Protein AF-A0A015JNY7-F1 (afdb_monomer_lite)

InterPro domains:
  IPR012337 Ribonuclease H-like superfamily [SSF53098] (4-108)
  IPR036397 Ribonuclease H superfamily [G3DSA:3.30.420.10] (1-110)

Organism: Rhizophagus irregularis (strain DAOM 197198w) (NCBI:txid1432141)

Foldseek 3Di:
DKEKDFDADPVRDTPDIDIDDDDPPFDPVCRHVLVNLLVVLVVDAFPEEDEAEDQDCVVVVVCCVLAVDPDDPVLVVDGPSVSSVSSNVSCVVRVYHYHYDHDHPDDPPD

Radius of gyration: 14.22 Å; chains: 1; bounding box: 44×27×38 Å

Secondary structure (DSSP, 8-state):
-EEEEEEE-TTS-EEEEEEEEPPTTS-STTHHHHHHHHHHHHHSPTT-EEEEEES-HHHHHHHHHHTSSPP-GGGGGSTTHHHHHHHHHHHHHTT-EEEEEE--SS----

pLDDT: mean 90.83, std 8.92, range [38.91, 97.94]

Sequence (110 aa):
MSFAWLVLDNDNLILESSSDVIPLTYPSALRSETFALLSVLKALAPYSSATVNTDCASPISLWSQFVDKPFLPKLLRQPNHLLWLSIRHHIHNKHLSITPQKVPAHADDM

Structure (mmCIF, N/CA/C/O backbone):
data_AF-A0A015JNY7-F1
#
_entry.id   AF-A0A015JNY7-F1
#
loop_
_atom_site.group_PDB
_atom_site.id
_atom_site.type_symbol
_atom_site.label_atom_id
_atom_site.label_alt_id
_atom_site.label_comp_id
_atom_site.label_asym_id
_atom_site.label_entity_id
_atom_site.label_seq_id
_atom_site.pdbx_PDB_ins_code
_atom_site.Cartn_x
_atom_site.Cartn_y
_atom_site.Cartn_z
_atom_site.occupancy
_atom_site.B_iso_or_equiv
_atom_site.auth_seq_id
_atom_site.auth_comp_id
_atom_site.auth_asym_id
_atom_site.auth_atom_id
_atom_site.pdbx_PDB_model_num
ATOM 1 N N . MET A 1 1 ? 8.012 15.774 6.292 1.00 87.25 1 MET A N 1
ATOM 2 C CA . MET A 1 1 ? 8.145 14.410 5.731 1.00 87.25 1 MET A CA 1
ATOM 3 C C . MET A 1 1 ? 7.455 14.414 4.388 1.00 87.25 1 MET A C 1
ATOM 5 O O . MET A 1 1 ? 6.388 15.007 4.289 1.00 87.25 1 MET A O 1
ATOM 9 N N . SER A 1 2 ? 8.063 13.800 3.387 1.00 92.25 2 SER A N 1
ATOM 10 C CA . SER A 1 2 ? 7.519 13.656 2.037 1.00 92.25 2 SER A CA 1
ATOM 11 C C . SER A 1 2 ? 7.277 12.183 1.730 1.00 92.25 2 SER A C 1
ATOM 13 O O . SER A 1 2 ? 7.664 11.306 2.506 1.00 92.25 2 SER A O 1
ATOM 15 N N . PHE A 1 3 ? 6.620 11.923 0.611 1.00 93.50 3 PHE A N 1
ATOM 16 C CA . PHE A 1 3 ? 6.571 10.607 -0.004 1.00 93.50 3 PHE A CA 1
ATOM 17 C C . PHE A 1 3 ? 6.945 10.719 -1.4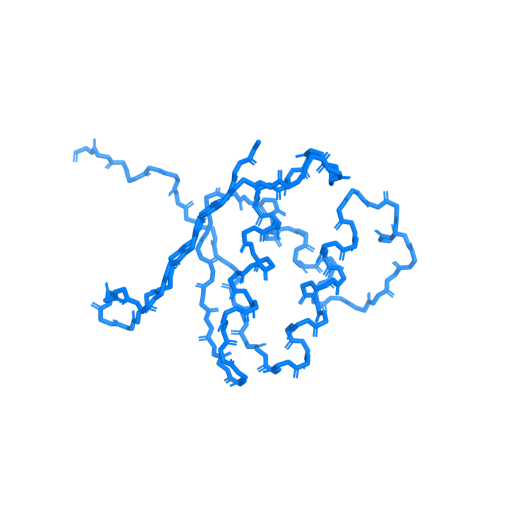77 1.00 93.50 3 PHE A C 1
ATOM 19 O O . PHE A 1 3 ? 6.835 11.792 -2.072 1.00 93.50 3 PHE A O 1
ATOM 26 N N . ALA A 1 4 ? 7.338 9.593 -2.056 1.00 95.06 4 ALA A N 1
ATOM 27 C CA . ALA A 1 4 ? 7.432 9.419 -3.491 1.00 95.06 4 ALA A CA 1
ATOM 28 C C . ALA A 1 4 ? 7.089 7.969 -3.841 1.00 95.06 4 ALA A C 1
ATOM 30 O O . ALA A 1 4 ? 7.347 7.062 -3.046 1.00 95.06 4 ALA A O 1
ATOM 31 N N . TRP A 1 5 ? 6.503 7.756 -5.012 1.00 95.81 5 TRP A N 1
ATOM 32 C CA . TRP A 1 5 ? 6.333 6.437 -5.611 1.00 95.81 5 TRP A CA 1
ATOM 33 C C . TRP A 1 5 ? 6.402 6.537 -7.135 1.00 95.81 5 TRP A C 1
ATOM 35 O O . TRP A 1 5 ? 6.205 7.602 -7.723 1.00 95.81 5 TRP A O 1
ATOM 45 N N . LEU A 1 6 ? 6.681 5.397 -7.756 1.00 96.50 6 LEU A N 1
ATOM 46 C CA . LEU A 1 6 ? 6.765 5.206 -9.195 1.00 96.50 6 LEU A CA 1
ATOM 47 C C . LEU A 1 6 ? 6.084 3.880 -9.533 1.00 96.50 6 LEU A C 1
ATOM 49 O O . LEU A 1 6 ? 6.314 2.885 -8.846 1.00 96.50 6 LEU A O 1
ATOM 53 N N . VAL A 1 7 ? 5.256 3.870 -10.570 1.00 95.94 7 VAL A N 1
ATOM 54 C CA . VAL A 1 7 ? 4.660 2.659 -11.137 1.00 95.94 7 VAL A CA 1
ATOM 55 C C . VAL A 1 7 ? 5.385 2.338 -12.434 1.00 95.94 7 VAL A C 1
ATOM 57 O O . VAL A 1 7 ? 5.548 3.202 -13.297 1.00 95.94 7 VAL A O 1
ATOM 60 N N . LEU A 1 8 ? 5.807 1.084 -12.549 1.00 95.81 8 LEU A N 1
ATOM 61 C CA . LEU A 1 8 ? 6.454 0.533 -13.729 1.00 95.81 8 LEU A CA 1
ATOM 62 C C . LEU A 1 8 ? 5.521 -0.470 -14.408 1.00 95.81 8 LEU A C 1
ATOM 64 O O . LEU A 1 8 ? 4.727 -1.128 -13.728 1.00 95.81 8 LEU A O 1
ATOM 68 N N . ASP A 1 9 ? 5.626 -0.592 -15.727 1.00 93.56 9 ASP A N 1
ATOM 69 C CA . ASP A 1 9 ? 5.057 -1.723 -16.456 1.00 93.56 9 ASP A CA 1
ATOM 70 C C . ASP A 1 9 ? 5.994 -2.946 -16.439 1.00 93.56 9 ASP A C 1
ATOM 72 O O . ASP A 1 9 ? 7.027 -2.970 -15.767 1.00 93.56 9 ASP A O 1
ATOM 76 N N . ASN A 1 10 ? 5.616 -3.985 -17.185 1.00 92.50 10 ASN A N 1
ATOM 77 C CA . ASN A 1 10 ? 6.386 -5.225 -17.276 1.00 92.50 10 ASN A CA 1
ATOM 78 C C . ASN A 1 10 ? 7.724 -5.062 -18.022 1.00 92.50 10 ASN A C 1
ATOM 80 O O . ASN A 1 10 ? 8.613 -5.891 -17.835 1.00 92.50 10 ASN A O 1
ATOM 84 N N . ASP A 1 11 ? 7.873 -4.009 -18.829 1.00 95.75 11 ASP A N 1
ATOM 85 C CA . ASP A 1 11 ? 9.094 -3.678 -19.570 1.00 95.75 11 ASP A CA 1
ATOM 86 C C . ASP A 1 11 ? 9.978 -2.680 -18.791 1.00 95.75 11 ASP A C 1
ATOM 88 O O . ASP A 1 11 ? 10.981 -2.181 -19.306 1.00 95.75 11 ASP A O 1
ATOM 92 N N . ASN A 1 12 ? 9.640 -2.420 -17.519 1.00 92.38 12 ASN A N 1
ATOM 93 C CA . ASN A 1 12 ? 10.267 -1.436 -16.632 1.00 92.38 12 ASN A CA 1
ATOM 94 C C . ASN A 1 12 ? 10.151 0.016 -17.122 1.00 92.38 12 ASN A C 1
ATOM 96 O O . ASN A 1 12 ? 10.940 0.876 -16.716 1.00 92.38 12 ASN A O 1
ATOM 100 N N . LEU A 1 13 ? 9.170 0.315 -17.971 1.00 94.88 13 LEU A N 1
ATOM 101 C CA . LEU A 1 13 ? 8.870 1.682 -18.370 1.00 94.88 13 LEU A CA 1
ATOM 102 C C . LEU A 1 13 ? 8.006 2.357 -17.310 1.00 94.88 13 LEU A C 1
ATOM 104 O O . LEU A 1 13 ? 7.131 1.752 -16.691 1.00 94.88 13 LEU A O 1
ATOM 108 N N . ILE A 1 14 ? 8.260 3.646 -17.104 1.00 95.38 14 ILE A N 1
ATOM 109 C CA . ILE A 1 14 ? 7.508 4.465 -16.159 1.00 95.38 14 ILE A CA 1
ATOM 110 C C . ILE A 1 14 ? 6.104 4.697 -16.711 1.00 95.38 14 ILE A C 1
ATOM 112 O O . ILE A 1 14 ? 5.944 5.369 -17.728 1.00 95.38 14 ILE A O 1
ATOM 116 N N . LEU A 1 15 ? 5.097 4.191 -16.001 1.00 93.75 15 LEU A N 1
ATOM 117 C CA . LEU A 1 15 ? 3.694 4.472 -16.298 1.00 93.75 15 LEU A CA 1
ATOM 118 C C . LEU A 1 15 ? 3.232 5.760 -15.617 1.00 93.75 15 LEU A C 1
ATOM 120 O O . LEU A 1 15 ? 2.590 6.601 -16.240 1.00 93.75 15 LEU A O 1
ATOM 124 N N . GLU A 1 16 ? 3.557 5.915 -14.334 1.00 95.38 16 GLU A N 1
ATOM 125 C CA . GLU A 1 16 ? 3.119 7.052 -13.525 1.00 95.38 16 GLU A CA 1
ATOM 126 C C . GLU A 1 16 ? 4.045 7.246 -12.321 1.00 95.38 16 GLU A C 1
ATOM 128 O O . GLU A 1 16 ? 4.646 6.293 -11.822 1.00 95.38 16 GLU A O 1
ATOM 133 N N . SER A 1 17 ? 4.153 8.476 -11.825 1.00 96.38 17 SER A N 1
ATOM 134 C CA . SER A 1 17 ? 4.886 8.797 -10.603 1.00 96.38 17 SER A CA 1
ATOM 135 C C . SER A 1 17 ? 4.203 9.915 -9.828 1.00 96.38 17 SER A C 1
ATOM 137 O O . SER A 1 17 ? 3.479 10.737 -10.389 1.00 96.38 17 SER A O 1
ATOM 139 N N . SER A 1 18 ? 4.450 9.963 -8.521 1.00 96.69 18 SER A N 1
ATOM 140 C CA . SER A 1 18 ? 4.002 11.070 -7.681 1.00 96.69 18 SER A CA 1
ATOM 141 C C . SER A 1 18 ? 4.959 11.274 -6.521 1.00 96.69 18 SER A C 1
ATOM 143 O O . SER A 1 18 ? 5.464 10.318 -5.933 1.00 96.69 18 SER A O 1
ATOM 145 N N . SER A 1 19 ? 5.137 12.531 -6.133 1.00 96.12 19 SER A N 1
ATOM 146 C CA . SER A 1 19 ? 5.860 12.919 -4.926 1.00 96.12 19 SER A CA 1
ATOM 147 C C . SER A 1 19 ? 5.269 14.196 -4.353 1.00 96.12 19 SER A C 1
ATOM 149 O O . SER A 1 19 ? 4.996 15.123 -5.113 1.00 96.12 19 SER A O 1
ATOM 151 N N . ASP A 1 20 ? 5.101 14.263 -3.036 1.00 95.00 20 ASP A N 1
ATOM 152 C CA . ASP A 1 20 ? 4.625 15.476 -2.366 1.00 95.00 20 ASP A CA 1
ATOM 153 C C . ASP A 1 20 ? 5.005 15.476 -0.872 1.00 95.00 20 ASP A C 1
ATOM 155 O O . ASP A 1 20 ? 5.509 14.487 -0.317 1.00 95.00 20 ASP A O 1
ATOM 159 N N . VAL A 1 21 ? 4.764 16.598 -0.200 1.00 93.25 21 VAL A N 1
ATOM 160 C CA . VAL A 1 21 ? 4.894 16.756 1.246 1.00 93.25 21 VAL A CA 1
ATOM 161 C C . VAL A 1 21 ? 3.640 16.227 1.936 1.00 93.25 21 VAL A C 1
ATOM 163 O O . VAL A 1 21 ? 2.510 16.569 1.599 1.00 93.25 21 VAL A O 1
ATOM 166 N N . ILE A 1 22 ? 3.834 15.404 2.964 1.00 89.12 22 ILE A N 1
ATOM 167 C CA . ILE A 1 22 ? 2.725 14.825 3.720 1.00 89.12 22 ILE A CA 1
ATOM 168 C C . ILE A 1 22 ? 2.276 15.823 4.788 1.00 89.12 22 ILE A C 1
ATOM 170 O O . ILE A 1 22 ? 3.128 16.323 5.538 1.00 89.12 22 ILE A O 1
ATOM 174 N N . PRO A 1 23 ? 0.960 16.058 4.939 1.00 84.81 23 PRO A N 1
ATOM 175 C CA . PRO A 1 23 ? 0.429 16.847 6.038 1.00 84.81 23 PRO A CA 1
ATOM 176 C C . PRO A 1 23 ? 0.955 16.374 7.397 1.00 84.81 23 PRO A C 1
ATOM 178 O O . PRO A 1 23 ? 1.011 15.178 7.697 1.00 84.81 23 PRO A O 1
ATOM 181 N N . LEU A 1 24 ? 1.304 17.328 8.262 1.00 84.62 24 LEU A N 1
ATOM 182 C CA . LEU A 1 24 ? 1.853 17.032 9.589 1.00 84.62 24 LEU A CA 1
ATOM 183 C C . LEU A 1 24 ? 0.826 16.431 10.565 1.00 84.62 24 LEU A C 1
ATOM 185 O O . LEU A 1 24 ? 1.206 16.016 11.656 1.00 84.62 24 LEU A O 1
ATOM 189 N N . THR A 1 25 ? -0.445 16.356 10.169 1.00 85.31 25 THR A N 1
ATOM 190 C CA . THR A 1 25 ? -1.581 15.891 10.978 1.00 85.31 25 THR A CA 1
ATOM 191 C C . THR A 1 25 ? -1.576 14.388 11.254 1.00 85.31 25 THR A C 1
ATOM 193 O O . THR A 1 25 ? -2.197 13.950 12.221 1.00 85.31 25 THR A O 1
ATOM 196 N N . TYR A 1 26 ? -0.879 13.584 10.448 1.00 82.69 26 TYR A N 1
ATOM 197 C CA . TYR A 1 26 ? -0.774 12.144 10.694 1.00 82.69 26 TYR A CA 1
ATOM 198 C C . TYR A 1 26 ? 0.338 11.827 11.708 1.00 82.69 26 TYR A C 1
ATOM 200 O O . TYR A 1 26 ? 1.388 12.477 11.668 1.00 82.69 26 TYR A O 1
ATOM 208 N N . PRO A 1 27 ? 0.170 10.809 12.575 1.00 82.62 27 PRO A N 1
ATOM 209 C CA . PRO A 1 27 ? 1.245 10.278 13.413 1.00 82.62 27 PRO A CA 1
AT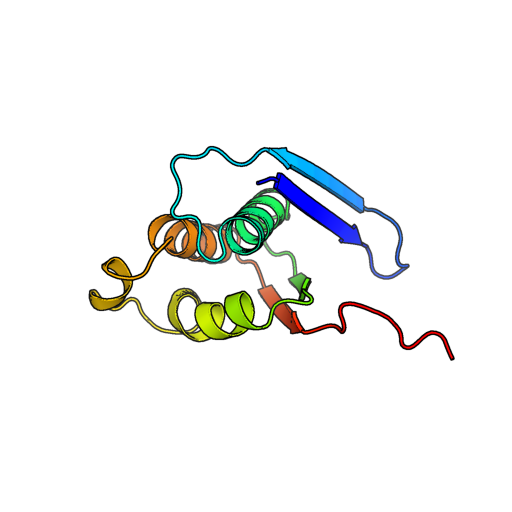OM 210 C C . PRO A 1 27 ? 2.532 10.017 12.621 1.00 82.62 27 PRO A C 1
ATOM 212 O O . PRO A 1 27 ? 2.482 9.458 11.530 1.00 82.62 27 PRO A O 1
ATOM 215 N N . SER A 1 28 ? 3.689 10.404 13.168 1.00 80.62 28 SER A N 1
ATOM 216 C CA . SER A 1 28 ? 4.978 10.363 12.457 1.00 80.62 28 SER A CA 1
ATOM 217 C C . SER A 1 28 ? 5.467 8.952 12.124 1.00 80.62 28 SER A C 1
ATOM 219 O O . SER A 1 28 ? 6.098 8.761 11.086 1.00 80.62 28 SER A O 1
ATOM 221 N N . ALA A 1 29 ? 5.176 7.967 12.977 1.00 79.12 29 ALA A N 1
ATOM 222 C CA . ALA A 1 29 ? 5.644 6.595 12.810 1.00 79.12 29 ALA A CA 1
ATOM 223 C C . ALA A 1 29 ? 5.127 5.982 11.498 1.00 79.12 29 ALA A C 1
ATOM 225 O O . ALA A 1 29 ? 3.926 5.782 11.343 1.00 79.12 29 ALA A O 1
ATOM 226 N N . LEU A 1 30 ? 6.033 5.658 10.571 1.00 82.69 30 LEU A N 1
ATOM 227 C CA . LEU A 1 30 ? 5.729 5.074 9.253 1.00 82.69 30 LEU A CA 1
ATOM 228 C C . LEU A 1 30 ? 4.816 5.932 8.360 1.00 82.69 30 LEU A C 1
ATOM 230 O O . LEU A 1 30 ? 4.100 5.417 7.494 1.00 82.69 30 LEU A O 1
ATOM 234 N N . ARG A 1 31 ? 4.770 7.245 8.614 1.00 88.12 31 ARG A N 1
ATOM 235 C CA . ARG A 1 31 ? 3.876 8.169 7.910 1.00 88.12 31 ARG A CA 1
ATOM 236 C C . ARG A 1 31 ? 4.158 8.204 6.414 1.00 88.12 31 ARG A C 1
ATOM 238 O O . ARG A 1 31 ? 3.215 8.162 5.632 1.00 88.12 31 ARG A O 1
ATOM 245 N N . SER A 1 32 ? 5.433 8.288 6.037 1.00 90.75 32 SER A N 1
ATOM 246 C CA . SER A 1 32 ? 5.877 8.357 4.642 1.00 90.75 32 SER A CA 1
ATOM 247 C C . SER A 1 32 ? 5.492 7.120 3.864 1.00 90.75 32 SER A C 1
ATOM 249 O O . SER A 1 32 ? 4.861 7.219 2.817 1.00 90.75 32 SER A O 1
ATOM 251 N N . GLU A 1 33 ? 5.788 5.962 4.424 1.00 9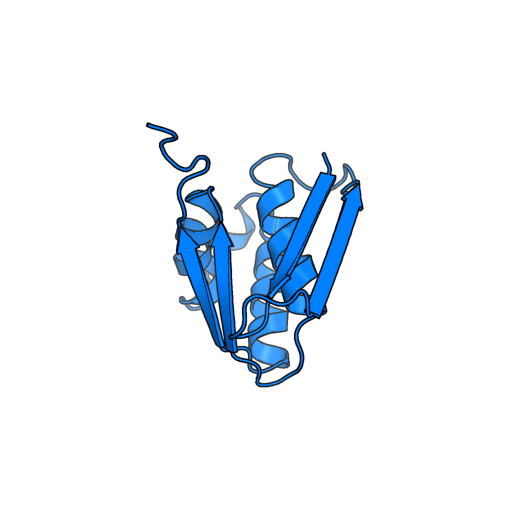1.50 33 GLU A N 1
ATOM 252 C CA . GLU A 1 33 ? 5.629 4.672 3.771 1.00 91.50 33 GLU A CA 1
ATOM 253 C C . GLU A 1 33 ? 4.142 4.319 3.651 1.00 91.50 33 GLU A C 1
ATOM 255 O O . GLU A 1 33 ? 3.672 3.920 2.587 1.00 91.50 33 GLU A O 1
ATOM 260 N N . THR A 1 34 ? 3.367 4.540 4.720 1.00 92.44 34 THR A N 1
ATOM 261 C CA . THR A 1 34 ? 1.920 4.266 4.712 1.00 92.44 34 THR A CA 1
ATOM 262 C C . THR A 1 34 ? 1.180 5.225 3.774 1.00 92.44 34 THR A C 1
ATOM 264 O O . THR A 1 34 ? 0.257 4.815 3.071 1.00 92.44 34 THR A O 1
ATOM 267 N N . PHE A 1 35 ? 1.573 6.503 3.736 1.00 93.94 35 PHE A N 1
ATOM 268 C CA . PHE A 1 35 ? 0.943 7.477 2.845 1.00 93.94 35 PHE A CA 1
ATOM 269 C C . PHE A 1 35 ? 1.328 7.252 1.378 1.00 93.94 35 PHE A C 1
ATOM 271 O O . PHE A 1 35 ? 0.451 7.329 0.520 1.00 93.94 35 PHE A O 1
ATOM 278 N N . ALA A 1 36 ? 2.591 6.913 1.087 1.00 94.56 36 ALA A N 1
ATOM 279 C CA . ALA A 1 36 ? 3.029 6.520 -0.254 1.00 94.56 36 ALA A CA 1
ATOM 280 C C . ALA A 1 36 ? 2.197 5.344 -0.777 1.00 94.56 36 ALA A C 1
ATOM 282 O O . ALA A 1 36 ? 1.660 5.411 -1.881 1.00 94.56 36 ALA A O 1
ATOM 283 N N . LEU A 1 37 ? 2.015 4.314 0.060 1.00 94.81 37 LEU A N 1
ATOM 284 C CA . LEU A 1 37 ? 1.197 3.148 -0.260 1.00 94.81 37 LEU A CA 1
ATOM 285 C C . LEU A 1 37 ? -0.261 3.534 -0.546 1.00 94.81 37 LEU A C 1
ATOM 287 O O . LEU A 1 37 ? -0.824 3.135 -1.559 1.00 94.81 37 LEU A O 1
ATOM 291 N N . LEU A 1 38 ? -0.883 4.348 0.309 1.00 95.50 38 LEU A N 1
ATOM 292 C CA . LEU A 1 38 ? -2.240 4.836 0.051 1.00 95.50 38 LEU A CA 1
ATOM 293 C C . LEU A 1 38 ? -2.321 5.626 -1.266 1.00 95.50 38 LEU A C 1
ATOM 295 O O . LEU A 1 38 ? -3.275 5.463 -2.026 1.00 95.50 38 LEU A O 1
ATOM 299 N N . SER A 1 39 ? -1.335 6.483 -1.528 1.00 95.75 39 SER A N 1
ATOM 300 C CA . SER A 1 39 ? -1.289 7.332 -2.716 1.00 95.75 39 SER A CA 1
ATOM 301 C C . SER A 1 39 ? -1.189 6.504 -4.002 1.00 95.75 39 SER A C 1
ATOM 303 O O . SER A 1 39 ? -2.007 6.714 -4.897 1.00 95.75 39 SER A O 1
ATOM 305 N N . VAL A 1 40 ? -0.303 5.503 -4.066 1.00 95.94 40 VAL A N 1
ATOM 306 C CA . VAL A 1 40 ? -0.192 4.638 -5.255 1.00 95.94 40 VAL A CA 1
ATOM 307 C C . VAL A 1 40 ? -1.466 3.817 -5.484 1.00 95.94 40 VAL A C 1
ATOM 309 O O . VAL A 1 40 ? -1.972 3.763 -6.600 1.00 95.94 40 VAL A O 1
ATOM 312 N N . LEU A 1 41 ? -2.093 3.274 -4.432 1.00 96.25 41 LEU A N 1
ATOM 313 C CA . LEU A 1 41 ? -3.358 2.528 -4.563 1.00 96.25 41 LEU A CA 1
ATOM 314 C C . LEU A 1 41 ? -4.512 3.399 -5.095 1.00 96.25 41 LEU A C 1
ATOM 316 O O . LEU A 1 41 ? -5.440 2.913 -5.756 1.00 96.25 41 LEU A O 1
ATOM 320 N N . LYS A 1 42 ? -4.473 4.709 -4.827 1.00 95.69 42 LYS A N 1
ATOM 321 C CA . LYS A 1 42 ? -5.425 5.666 -5.402 1.00 95.69 42 LYS A CA 1
ATOM 322 C C . LYS A 1 42 ? -5.183 5.914 -6.892 1.00 95.69 42 LYS A C 1
ATOM 324 O O . LYS A 1 42 ? -6.178 6.139 -7.579 1.00 95.69 42 LYS A O 1
ATOM 329 N N . ALA A 1 43 ? -3.948 5.813 -7.373 1.00 95.25 43 ALA A N 1
ATOM 330 C CA . ALA A 1 43 ? -3.614 5.936 -8.792 1.00 95.25 43 ALA A CA 1
ATOM 331 C C . ALA A 1 43 ? -3.966 4.669 -9.596 1.00 95.25 43 ALA A C 1
ATOM 333 O O . ALA A 1 43 ? -4.459 4.769 -10.714 1.00 95.25 43 ALA A O 1
ATOM 334 N N . LEU A 1 44 ? -3.831 3.476 -9.001 1.00 95.69 44 LEU A N 1
ATOM 335 C CA . LEU A 1 44 ? -4.095 2.212 -9.702 1.00 95.69 44 LEU A CA 1
ATOM 336 C C . LEU A 1 44 ? -5.527 2.094 -10.253 1.00 95.69 44 LEU A C 1
ATOM 338 O O . LEU A 1 44 ? -6.507 2.456 -9.588 1.00 95.69 44 LEU A O 1
ATOM 342 N N . ALA A 1 45 ? -5.651 1.529 -11.453 1.00 95.50 45 ALA A N 1
ATOM 343 C CA . ALA A 1 45 ? -6.935 1.240 -12.081 1.00 95.50 45 ALA A CA 1
ATOM 344 C C . ALA A 1 45 ? -7.693 0.116 -11.339 1.00 95.50 45 ALA A C 1
ATOM 346 O O . ALA A 1 45 ? -7.070 -0.761 -10.739 1.00 95.50 45 ALA A O 1
ATOM 347 N N . PRO A 1 46 ? -9.038 0.095 -11.365 1.00 97.62 46 PRO A N 1
ATOM 348 C CA . PRO A 1 46 ? -9.801 -1.034 -10.841 1.00 97.62 46 PRO A CA 1
ATOM 349 C C . PRO A 1 46 ? -9.402 -2.366 -11.494 1.00 97.62 46 PRO A C 1
ATOM 351 O O . PRO A 1 46 ? -9.085 -2.401 -12.680 1.00 97.62 46 PRO A O 1
ATOM 354 N N . TYR A 1 47 ? -9.452 -3.455 -10.727 1.00 97.94 47 TYR A N 1
ATOM 355 C CA . TYR A 1 47 ? -9.095 -4.824 -11.119 1.00 97.94 47 TYR A CA 1
ATOM 356 C C . TYR A 1 47 ? -7.629 -5.029 -11.533 1.00 97.94 47 TYR A C 1
ATOM 358 O O . TYR A 1 47 ? -7.282 -6.087 -12.056 1.00 97.94 47 TYR A O 1
ATOM 366 N N . SER A 1 48 ? -6.752 -4.050 -11.295 1.00 96.25 48 SER A N 1
ATOM 367 C CA . SER A 1 48 ? -5.323 -4.200 -11.573 1.00 96.25 48 SER A CA 1
ATOM 368 C C . SER A 1 48 ? -4.614 -5.050 -10.517 1.00 96.25 48 SER A C 1
ATOM 370 O O . SER A 1 48 ? -4.966 -5.014 -9.330 1.00 96.25 48 SER A O 1
ATOM 372 N N . SER A 1 49 ? -3.538 -5.706 -10.942 1.00 96.56 49 SER A N 1
ATOM 373 C CA . SER A 1 49 ? -2.580 -6.377 -10.065 1.00 96.56 49 SER A CA 1
ATOM 374 C C . SER A 1 49 ? -1.260 -5.616 -10.053 1.00 96.56 49 SER A C 1
ATOM 376 O O . SER A 1 49 ? -0.798 -5.194 -11.110 1.00 96.56 49 SER A O 1
ATOM 378 N N . ALA A 1 50 ? -0.644 -5.455 -8.883 1.00 95.12 50 ALA A N 1
ATOM 379 C CA . ALA A 1 50 ? 0.648 -4.784 -8.769 1.00 95.12 50 ALA A CA 1
ATOM 380 C C . ALA A 1 50 ? 1.482 -5.331 -7.606 1.00 95.12 50 ALA A C 1
ATOM 382 O O . ALA A 1 50 ? 0.958 -5.665 -6.540 1.00 95.12 50 ALA A O 1
ATOM 383 N N . THR A 1 51 ? 2.798 -5.353 -7.795 1.00 95.81 51 THR A N 1
ATOM 384 C CA . THR A 1 51 ? 3.761 -5.603 -6.720 1.00 95.81 51 THR A CA 1
ATOM 385 C C . THR A 1 51 ? 4.248 -4.268 -6.178 1.00 95.81 51 THR A C 1
ATOM 387 O O . THR A 1 51 ? 4.734 -3.429 -6.933 1.00 95.81 51 THR A O 1
ATOM 390 N N . VAL A 1 52 ? 4.126 -4.061 -4.867 1.00 94.75 52 VAL A N 1
ATOM 391 C CA . VAL A 1 52 ? 4.648 -2.856 -4.214 1.00 94.75 52 VAL A CA 1
ATOM 392 C C . VAL A 1 52 ? 5.999 -3.180 -3.604 1.00 94.75 52 VAL A C 1
ATOM 394 O O . VAL A 1 52 ? 6.076 -3.837 -2.567 1.00 94.75 52 VAL A O 1
ATOM 397 N N . ASN A 1 53 ? 7.055 -2.686 -4.241 1.00 94.06 53 ASN A N 1
ATOM 398 C CA . ASN A 1 53 ? 8.416 -2.802 -3.737 1.00 94.06 53 ASN A CA 1
ATOM 399 C C . ASN A 1 53 ? 8.687 -1.707 -2.701 1.00 94.06 53 ASN A C 1
ATOM 401 O O . ASN A 1 53 ? 8.468 -0.524 -2.959 1.00 94.06 53 ASN A O 1
ATOM 405 N N . THR A 1 54 ? 9.168 -2.097 -1.523 1.00 91.69 54 THR A N 1
ATOM 406 C CA . THR A 1 54 ? 9.580 -1.168 -0.464 1.00 91.69 54 THR A CA 1
ATOM 407 C C . THR A 1 54 ? 10.807 -1.699 0.265 1.00 91.69 54 THR A C 1
ATOM 409 O O . THR A 1 54 ? 10.940 -2.898 0.498 1.00 91.69 54 THR A O 1
ATOM 412 N N . ASP A 1 55 ? 11.713 -0.811 0.651 1.00 89.75 55 ASP A N 1
ATOM 413 C CA . ASP A 1 55 ? 12.851 -1.129 1.513 1.00 89.75 55 ASP A CA 1
ATOM 414 C C . ASP A 1 55 ? 12.462 -1.292 2.994 1.00 89.75 55 ASP A C 1
ATOM 416 O O . ASP A 1 55 ? 13.169 -1.920 3.795 1.00 89.75 55 ASP A O 1
ATOM 420 N N . CYS A 1 56 ? 11.279 -0.799 3.363 1.00 88.50 56 CYS A N 1
ATOM 421 C CA . CYS A 1 56 ? 10.749 -0.871 4.710 1.00 88.50 56 CYS A CA 1
ATOM 422 C C . CYS A 1 56 ? 9.962 -2.172 4.940 1.00 88.50 56 CYS A C 1
ATOM 424 O O . CYS A 1 56 ? 8.953 -2.450 4.297 1.00 88.50 56 CYS A O 1
ATOM 426 N N . ALA A 1 57 ? 10.356 -2.957 5.947 1.00 86.25 57 ALA A N 1
ATOM 427 C CA . ALA A 1 57 ? 9.607 -4.161 6.337 1.00 86.25 57 ALA A CA 1
ATOM 428 C C . ALA A 1 57 ? 8.285 -3.845 7.059 1.00 86.25 57 ALA A C 1
ATOM 430 O O . ALA A 1 57 ? 7.388 -4.687 7.125 1.00 86.25 57 ALA A O 1
ATOM 431 N N . SER A 1 58 ? 8.165 -2.657 7.654 1.00 86.38 58 SER A N 1
ATOM 432 C CA . SER A 1 58 ? 7.063 -2.343 8.564 1.00 86.38 58 SER A CA 1
ATOM 433 C C . SER A 1 58 ? 5.692 -2.277 7.875 1.00 86.38 58 SER A C 1
ATOM 435 O O . SER A 1 58 ? 4.756 -2.867 8.420 1.00 86.38 58 SER A O 1
ATOM 437 N N . PRO A 1 59 ? 5.534 -1.657 6.683 1.00 84.50 59 PRO A N 1
ATOM 438 C CA . PRO A 1 59 ? 4.290 -1.731 5.919 1.00 84.50 59 PRO A CA 1
ATOM 439 C C . PRO A 1 59 ? 3.866 -3.165 5.598 1.00 84.50 59 PRO A C 1
ATOM 441 O O . PRO A 1 59 ? 2.688 -3.477 5.698 1.00 84.50 59 PRO A O 1
ATOM 444 N N . ILE A 1 60 ? 4.811 -4.055 5.290 1.00 86.75 60 ILE A N 1
ATOM 445 C CA . ILE A 1 60 ? 4.531 -5.466 4.977 1.00 86.75 60 ILE A CA 1
ATOM 446 C C . ILE A 1 60 ? 3.990 -6.191 6.216 1.00 86.75 60 ILE A C 1
ATOM 448 O O . ILE A 1 60 ? 2.968 -6.875 6.167 1.00 86.75 60 ILE A O 1
ATOM 452 N N . SER A 1 61 ? 4.622 -5.983 7.372 1.00 88.06 61 SER A N 1
ATOM 453 C CA . SER A 1 61 ? 4.149 -6.550 8.639 1.00 88.06 61 SER A CA 1
ATOM 454 C C . SER A 1 61 ? 2.754 -6.041 9.023 1.00 88.06 61 SER A C 1
ATOM 456 O O . SER A 1 61 ? 1.923 -6.810 9.514 1.00 88.06 61 SER A O 1
ATOM 458 N N . LEU A 1 62 ? 2.477 -4.752 8.805 1.00 90.56 62 LEU A N 1
ATOM 459 C CA . LEU A 1 62 ? 1.179 -4.137 9.099 1.00 90.56 62 LEU A CA 1
ATOM 460 C C . LEU A 1 62 ? 0.100 -4.526 8.083 1.00 90.56 62 LEU A C 1
ATOM 462 O O . LEU A 1 62 ? -1.054 -4.702 8.476 1.00 90.56 62 LEU A O 1
ATOM 466 N N . TRP A 1 63 ? 0.472 -4.749 6.822 1.00 92.25 63 TRP A N 1
ATOM 467 C CA . TRP A 1 63 ? -0.411 -5.260 5.776 1.00 92.25 63 TRP A CA 1
ATOM 468 C C . TRP A 1 63 ? -1.123 -6.534 6.230 1.00 92.25 63 TRP A C 1
ATOM 470 O O . TRP A 1 63 ? -2.352 -6.590 6.238 1.00 92.25 63 TRP A O 1
ATOM 480 N N . SER A 1 64 ? -0.365 -7.499 6.756 1.00 89.00 64 SER A N 1
ATOM 481 C CA . SER A 1 64 ? -0.923 -8.760 7.265 1.00 89.00 64 SER A CA 1
ATOM 482 C C . SER A 1 64 ? -1.927 -8.596 8.415 1.00 89.00 64 SER A C 1
ATOM 484 O O . SER A 1 64 ? -2.732 -9.488 8.689 1.00 89.00 64 SER A O 1
ATOM 486 N N . GLN A 1 65 ? -1.881 -7.469 9.132 1.00 90.06 65 GLN A N 1
ATOM 487 C CA . GLN A 1 65 ? -2.770 -7.182 10.259 1.00 90.06 65 GLN A CA 1
ATOM 488 C C . GLN A 1 65 ? -4.011 -6.398 9.841 1.00 90.06 65 GLN A C 1
ATOM 490 O O . GLN A 1 65 ? -5.082 -6.628 10.400 1.00 90.06 65 GLN A O 1
ATOM 495 N N . PHE A 1 66 ? -3.859 -5.469 8.897 1.00 93.00 66 PHE A N 1
ATOM 496 C CA . PHE A 1 66 ? -4.913 -4.544 8.490 1.00 93.00 66 PHE A CA 1
ATOM 497 C C . PHE A 1 66 ? -5.656 -4.968 7.225 1.00 93.00 66 PHE A C 1
ATOM 499 O O . PHE A 1 66 ? -6.833 -4.640 7.093 1.00 93.00 66 PHE A O 1
ATOM 506 N N . VAL A 1 67 ? -4.993 -5.659 6.298 1.00 93.06 67 VAL A N 1
ATOM 507 C CA . VAL A 1 67 ? -5.545 -6.006 4.983 1.00 93.06 67 VAL A CA 1
ATOM 508 C C . VAL A 1 67 ? -5.989 -7.464 4.957 1.00 93.06 67 VAL A C 1
ATOM 510 O O . VAL A 1 67 ? -7.172 -7.725 4.739 1.00 93.06 67 VAL A O 1
ATOM 513 N N . ASP A 1 68 ? -5.077 -8.391 5.257 1.00 91.12 68 ASP A N 1
ATOM 514 C CA . ASP A 1 68 ? -5.313 -9.832 5.072 1.00 91.12 68 ASP A CA 1
ATOM 515 C C . ASP A 1 68 ? -6.281 -10.428 6.105 1.00 91.12 68 ASP A C 1
ATOM 517 O O . ASP A 1 68 ? -6.927 -11.449 5.866 1.00 91.12 68 ASP A O 1
ATOM 521 N N . LYS A 1 69 ? -6.386 -9.801 7.281 1.00 90.69 69 LYS A N 1
ATOM 522 C CA . LYS A 1 69 ? -7.220 -10.280 8.388 1.00 90.69 69 LYS A CA 1
ATOM 523 C C . LYS A 1 69 ? -8.534 -9.499 8.485 1.00 90.69 69 LYS A C 1
ATOM 525 O O . LYS A 1 69 ? -8.594 -8.319 8.129 1.00 90.69 69 LYS A O 1
ATOM 530 N N . PRO A 1 70 ? -9.602 -10.121 9.022 1.00 89.81 70 PRO A N 1
ATOM 531 C CA . PRO A 1 70 ? -10.809 -9.399 9.396 1.00 89.81 70 PRO A CA 1
ATOM 532 C C . PRO A 1 70 ? -10.505 -8.254 10.363 1.00 89.81 70 PRO A C 1
ATOM 534 O O . PRO A 1 70 ? -9.583 -8.326 11.179 1.00 89.81 70 PRO A O 1
ATOM 537 N N . PHE A 1 71 ? -11.319 -7.203 10.293 1.00 89.62 71 PHE A N 1
ATOM 538 C CA . PHE A 1 71 ? -11.175 -6.050 11.171 1.00 89.62 71 PHE A CA 1
ATOM 539 C C . PHE A 1 71 ? -11.302 -6.453 12.647 1.00 89.62 71 PHE A C 1
ATOM 541 O O . PHE A 1 71 ? -12.229 -7.162 13.034 1.00 89.62 71 PHE A O 1
ATOM 548 N N . LEU A 1 72 ? -10.394 -5.939 13.480 1.00 91.25 72 LEU A N 1
ATOM 549 C CA . LEU A 1 72 ? -10.440 -6.077 14.932 1.00 91.25 72 LEU A CA 1
ATOM 550 C C . LEU A 1 72 ? -10.441 -4.686 15.582 1.00 91.25 72 LEU A C 1
ATOM 552 O O . LEU A 1 72 ? -9.570 -3.881 15.252 1.00 91.25 72 LEU A O 1
ATOM 556 N N . PRO A 1 73 ? -11.306 -4.407 16.578 1.00 92.75 73 PRO A N 1
ATOM 557 C CA . PRO A 1 73 ? -11.371 -3.090 17.224 1.00 92.75 73 PRO A CA 1
ATOM 558 C C . PRO A 1 73 ? -10.037 -2.593 17.800 1.00 92.75 73 PRO A C 1
ATOM 560 O O . PRO A 1 73 ? -9.771 -1.394 17.815 1.00 92.75 73 PRO A O 1
ATOM 563 N N . LYS A 1 74 ? -9.149 -3.505 18.226 1.00 92.31 74 LYS A N 1
ATOM 564 C CA . LYS A 1 74 ? -7.805 -3.161 18.726 1.00 92.31 74 LYS A CA 1
ATOM 565 C C . LYS A 1 74 ? -6.927 -2.441 17.693 1.00 92.31 74 LYS A C 1
ATOM 567 O O . LYS A 1 74 ? -6.004 -1.735 18.087 1.00 92.31 74 LYS A O 1
ATOM 572 N N . LEU A 1 75 ? -7.216 -2.593 16.398 1.00 90.94 75 LEU A N 1
ATOM 573 C CA . LEU A 1 75 ? -6.499 -1.911 15.319 1.00 90.94 75 LEU A CA 1
ATOM 574 C C . LEU A 1 75 ? -6.693 -0.391 15.367 1.00 90.94 75 LEU A C 1
ATOM 576 O O . LEU A 1 75 ? -5.787 0.339 14.986 1.00 90.94 75 LEU A O 1
ATOM 580 N N . LEU A 1 76 ? -7.812 0.099 15.915 1.00 92.69 76 LEU A N 1
ATOM 581 C CA . LEU A 1 76 ? -8.074 1.536 16.078 1.00 92.69 76 LEU A CA 1
ATOM 582 C C . LEU A 1 76 ? -7.118 2.220 17.068 1.00 92.69 76 LEU A C 1
ATOM 584 O O . LEU A 1 76 ? -7.022 3.441 17.096 1.00 92.69 76 LEU A O 1
ATOM 588 N N . ARG A 1 77 ? -6.401 1.444 17.891 1.00 91.88 77 ARG A N 1
ATOM 589 C CA . ARG A 1 77 ? -5.392 1.967 18.826 1.00 91.88 77 ARG A CA 1
ATOM 590 C C . ARG A 1 77 ? -4.004 2.090 18.200 1.00 91.88 77 ARG A C 1
ATOM 592 O O . ARG A 1 77 ? -3.115 2.662 18.820 1.00 91.88 77 ARG A O 1
ATOM 599 N N . GLN A 1 78 ? -3.802 1.532 17.008 1.00 90.38 78 GLN A N 1
ATOM 600 C CA . GLN A 1 78 ? -2.523 1.617 16.313 1.00 90.38 78 GLN A CA 1
ATOM 601 C C . GLN A 1 78 ? -2.351 3.011 15.685 1.00 90.38 78 GLN A C 1
ATOM 603 O O . GLN A 1 78 ? -3.338 3.624 15.248 1.00 90.38 78 GLN A O 1
ATOM 608 N N . PRO A 1 79 ? -1.113 3.530 15.606 1.00 90.00 79 PRO A N 1
ATOM 609 C CA . PRO A 1 79 ? -0.844 4.749 14.857 1.00 90.00 79 PRO A CA 1
ATOM 610 C C . PRO A 1 79 ? -1.233 4.550 13.391 1.00 90.00 79 PRO A C 1
ATOM 612 O O . PRO A 1 79 ? -1.146 3.448 12.852 1.00 90.00 79 PRO A O 1
ATOM 615 N N . ASN A 1 80 ? -1.672 5.625 12.739 1.00 91.19 80 ASN A N 1
ATOM 616 C CA . ASN A 1 80 ? -2.045 5.606 11.324 1.00 91.19 80 ASN A CA 1
ATOM 617 C C . ASN A 1 80 ? -3.161 4.607 10.955 1.00 91.19 80 ASN A C 1
ATOM 619 O O . ASN A 1 80 ? -3.344 4.311 9.777 1.00 91.19 80 ASN A O 1
ATOM 623 N N . HIS A 1 81 ? -3.964 4.134 11.919 1.00 92.69 81 HIS A N 1
ATOM 624 C CA . HIS A 1 81 ? -5.069 3.206 11.649 1.00 92.69 81 HIS A CA 1
ATOM 625 C C . HIS A 1 81 ? -6.049 3.733 10.589 1.00 92.69 81 HIS A C 1
ATOM 627 O O . HIS A 1 81 ? -6.525 2.953 9.774 1.00 92.69 81 HIS A O 1
ATOM 633 N N . LEU A 1 82 ? -6.312 5.047 10.534 1.00 93.19 82 LEU A N 1
ATOM 634 C CA . LEU A 1 82 ? -7.155 5.647 9.490 1.00 93.19 82 LEU A CA 1
ATOM 635 C C . LEU A 1 82 ? -6.552 5.501 8.086 1.00 93.19 82 LEU A C 1
ATOM 637 O O . LEU A 1 82 ? -7.283 5.206 7.142 1.00 93.19 82 LEU A O 1
ATOM 641 N N . LEU A 1 83 ? -5.231 5.660 7.942 1.00 93.88 83 LEU A N 1
ATOM 642 C CA . LEU A 1 83 ? -4.547 5.427 6.667 1.00 93.88 83 LEU A CA 1
ATOM 643 C C . LEU A 1 83 ? -4.653 3.953 6.269 1.00 93.88 83 LEU A C 1
ATOM 645 O O . LEU A 1 83 ? -5.011 3.654 5.134 1.00 93.88 83 LEU A O 1
ATOM 649 N N . TRP A 1 84 ? -4.443 3.033 7.212 1.00 95.19 84 TRP A N 1
ATOM 650 C CA . TRP A 1 84 ? -4.562 1.595 6.958 1.00 95.19 84 TRP A CA 1
ATOM 651 C C . TRP A 1 84 ? -5.980 1.147 6.599 1.00 95.19 84 TRP A C 1
ATOM 653 O O . TRP A 1 84 ? -6.166 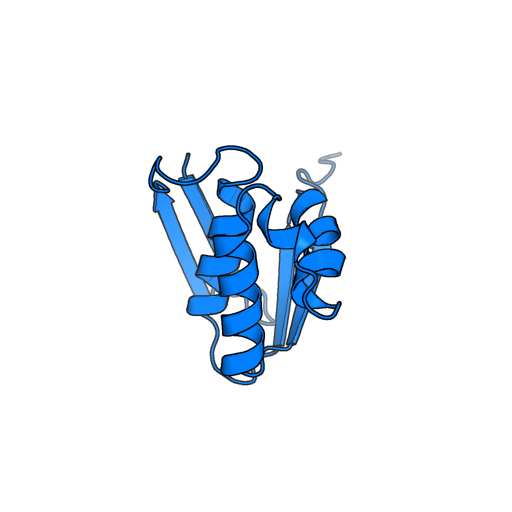0.344 5.685 1.00 95.19 84 TRP A O 1
ATOM 663 N N . LEU A 1 85 ? -6.996 1.685 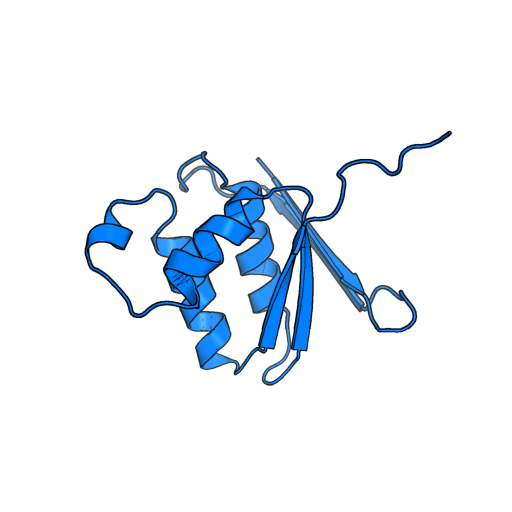7.273 1.00 94.75 85 LEU A N 1
ATOM 664 C CA . LEU A 1 85 ? -8.392 1.431 6.919 1.00 94.75 85 LEU A CA 1
ATOM 665 C C . LEU A 1 85 ? -8.730 2.002 5.537 1.00 94.75 85 LEU A C 1
ATOM 667 O O . LEU A 1 85 ? -9.460 1.360 4.784 1.00 94.75 85 LEU A O 1
ATOM 671 N N . SER A 1 86 ? -8.155 3.153 5.177 1.00 95.44 86 SER A N 1
ATOM 672 C CA . SER A 1 86 ? -8.303 3.736 3.836 1.00 95.44 86 SER A CA 1
ATOM 673 C C . SER A 1 86 ? -7.634 2.868 2.767 1.00 95.44 86 SER A C 1
ATOM 675 O O . SER A 1 86 ? -8.240 2.607 1.731 1.00 95.44 86 SER A O 1
ATOM 677 N N . ILE A 1 87 ? -6.427 2.356 3.034 1.00 96.25 87 ILE A N 1
ATOM 678 C CA . ILE A 1 87 ? -5.722 1.388 2.177 1.00 96.25 87 ILE A CA 1
ATOM 679 C C . ILE A 1 87 ? -6.611 0.167 1.926 1.00 96.25 87 ILE A C 1
ATOM 681 O O . ILE A 1 87 ? -6.908 -0.157 0.776 1.00 96.25 87 ILE A O 1
ATOM 685 N N . ARG A 1 88 ? -7.106 -0.464 2.999 1.00 95.94 88 ARG A N 1
ATOM 686 C CA . ARG A 1 88 ? -7.989 -1.635 2.909 1.00 95.94 88 ARG A CA 1
ATOM 687 C C . ARG A 1 88 ? -9.252 -1.334 2.099 1.00 95.94 88 ARG A C 1
ATOM 689 O O . ARG A 1 88 ? -9.659 -2.144 1.270 1.00 95.94 88 ARG A O 1
ATOM 696 N N . HIS A 1 89 ? -9.859 -0.169 2.327 1.00 96.00 89 HIS A N 1
ATOM 697 C CA . HIS A 1 89 ? -11.037 0.270 1.587 1.00 96.00 89 HIS A CA 1
ATOM 698 C C . HIS A 1 89 ? -10.752 0.401 0.086 1.00 96.00 89 HIS A C 1
ATOM 700 O O . HIS A 1 89 ? -11.524 -0.120 -0.713 1.00 96.00 89 HIS A O 1
ATOM 706 N N . HIS A 1 90 ? -9.642 1.033 -0.309 1.00 97.00 90 HIS A N 1
ATOM 707 C CA . HIS A 1 90 ? -9.288 1.177 -1.722 1.00 97.00 90 HIS A CA 1
ATOM 708 C C . HIS A 1 90 ? -9.012 -0.163 -2.401 1.00 97.00 90 HIS A C 1
ATOM 710 O O . HIS A 1 90 ? -9.511 -0.374 -3.503 1.00 97.00 90 HIS A O 1
ATOM 716 N N . ILE A 1 91 ? -8.289 -1.073 -1.740 1.00 96.69 91 ILE A N 1
ATOM 717 C CA . ILE A 1 91 ? -8.028 -2.424 -2.261 1.00 96.69 91 ILE A CA 1
ATOM 718 C C . ILE A 1 91 ? -9.344 -3.143 -2.549 1.00 96.69 91 ILE A C 1
ATOM 720 O O . ILE A 1 91 ? -9.550 -3.632 -3.657 1.00 96.69 91 ILE A O 1
ATOM 724 N N . HIS A 1 92 ? -10.258 -3.151 -1.577 1.00 95.81 92 HIS A N 1
ATOM 725 C CA . HIS A 1 92 ? -11.543 -3.823 -1.722 1.00 95.81 92 HIS A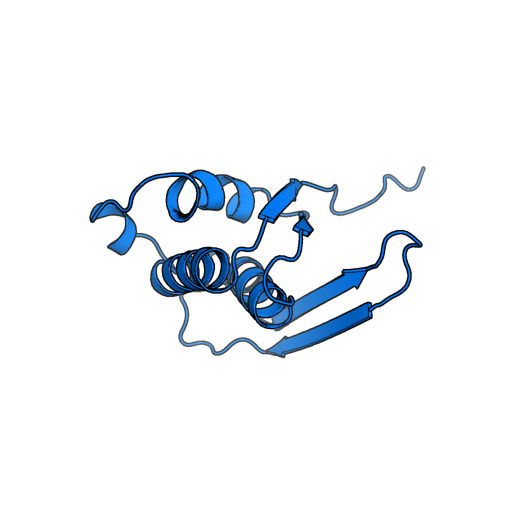 CA 1
ATOM 726 C C . HIS A 1 92 ? -12.432 -3.152 -2.777 1.00 95.81 92 HIS A C 1
ATOM 728 O O . HIS A 1 92 ? -12.977 -3.826 -3.642 1.00 95.81 92 HIS A O 1
ATOM 734 N N . ASN A 1 93 ? -12.571 -1.824 -2.728 1.00 97.62 93 ASN A N 1
ATOM 735 C CA . ASN A 1 93 ? -13.473 -1.080 -3.610 1.00 97.62 93 ASN A CA 1
ATOM 736 C C . ASN A 1 93 ? -13.031 -1.110 -5.079 1.00 97.62 93 ASN A C 1
ATOM 738 O O . ASN A 1 93 ? -13.864 -1.086 -5.978 1.00 97.62 93 ASN A O 1
ATOM 742 N N . LYS A 1 94 ? -11.720 -1.149 -5.329 1.00 97.81 94 LYS A N 1
ATOM 743 C CA . LYS A 1 94 ? -11.161 -1.246 -6.679 1.00 97.81 94 LYS A CA 1
ATOM 744 C C . LYS A 1 94 ? -10.826 -2.681 -7.089 1.00 97.81 94 LYS A C 1
ATOM 746 O O . LYS A 1 94 ? -10.300 -2.851 -8.177 1.00 97.81 94 LYS A O 1
ATOM 751 N N . HIS A 1 95 ? -11.100 -3.696 -6.267 1.00 97.94 95 HIS A N 1
ATOM 752 C CA . HIS A 1 95 ? -10.721 -5.090 -6.543 1.00 97.94 95 HIS A CA 1
ATOM 753 C C . HIS A 1 95 ? -9.231 -5.261 -6.898 1.00 97.94 95 HIS A C 1
ATOM 755 O O . HIS A 1 95 ? -8.882 -5.970 -7.839 1.00 97.94 95 HIS A O 1
ATOM 761 N N . LEU A 1 96 ? -8.349 -4.571 -6.172 1.00 97.44 96 LEU A N 1
ATOM 762 C CA . LEU A 1 96 ? -6.911 -4.611 -6.440 1.00 97.44 96 LEU A CA 1
ATOM 763 C C . LEU A 1 96 ? -6.294 -5.906 -5.906 1.00 97.44 96 LEU A C 1
ATOM 765 O O . LEU A 1 96 ? -6.585 -6.311 -4.779 1.00 97.44 96 LEU A O 1
ATOM 769 N N . SER A 1 97 ? -5.376 -6.493 -6.671 1.00 97.00 97 SER A N 1
ATOM 770 C CA . SER A 1 97 ? -4.525 -7.594 -6.209 1.00 97.00 97 SER A CA 1
ATOM 771 C C . SER A 1 97 ? -3.110 -7.076 -5.969 1.00 97.00 97 SER A C 1
ATOM 773 O O . SER A 1 97 ? -2.336 -6.887 -6.905 1.00 97.00 97 SER A O 1
ATOM 775 N N . ILE A 1 98 ? -2.777 -6.811 -4.708 1.00 96.38 98 ILE A N 1
ATOM 776 C CA . ILE A 1 98 ? -1.527 -6.146 -4.337 1.00 96.38 98 ILE A CA 1
ATOM 777 C C . ILE A 1 98 ? -0.631 -7.092 -3.558 1.00 96.38 98 ILE A C 1
ATOM 779 O O . ILE A 1 98 ? -1.042 -7.633 -2.532 1.00 96.38 98 ILE A O 1
ATOM 783 N N . THR A 1 99 ? 0.612 -7.215 -4.011 1.00 95.19 99 THR A N 1
ATOM 784 C CA . THR A 1 99 ? 1.640 -8.018 -3.347 1.00 95.19 99 THR A CA 1
ATOM 785 C C . THR A 1 99 ? 2.728 -7.093 -2.805 1.00 95.19 99 THR A C 1
ATOM 787 O O . THR A 1 99 ? 3.544 -6.596 -3.581 1.00 95.19 99 THR A O 1
ATOM 790 N N . PRO A 1 100 ? 2.764 -6.804 -1.494 1.00 93.12 100 PRO A N 1
ATOM 791 C CA . PRO A 1 100 ? 3.859 -6.040 -0.911 1.00 93.12 100 PRO A CA 1
ATOM 792 C C . PRO A 1 100 ? 5.131 -6.898 -0.838 1.00 93.12 100 PRO A C 1
ATOM 794 O O . PRO A 1 100 ? 5.109 -8.013 -0.316 1.00 93.12 100 PRO A O 1
ATOM 797 N N . GLN A 1 101 ? 6.249 -6.370 -1.331 1.00 93.19 101 GLN A N 1
ATOM 798 C CA . GLN A 1 101 ? 7.536 -7.059 -1.395 1.00 93.19 101 GLN A CA 1
ATOM 799 C C . GLN A 1 101 ? 8.644 -6.198 -0.785 1.00 93.19 101 GLN A C 1
ATOM 801 O O . GLN A 1 101 ? 8.786 -5.015 -1.103 1.00 93.19 101 GLN A O 1
ATOM 806 N N . LYS A 1 102 ? 9.458 -6.811 0.086 1.00 91.56 102 LYS A N 1
ATOM 807 C CA . LYS A 1 102 ? 10.654 -6.156 0.617 1.00 91.56 102 LYS A CA 1
ATOM 808 C C . LYS A 1 102 ? 11.770 -6.219 -0.414 1.00 91.56 102 LYS A C 1
ATOM 810 O O . LYS A 1 102 ? 12.119 -7.311 -0.859 1.00 91.56 102 LYS A O 1
ATOM 815 N N . VAL A 1 103 ? 12.364 -5.075 -0.720 1.00 91.75 103 VAL A N 1
ATOM 816 C CA . VAL A 1 103 ? 13.586 -4.971 -1.523 1.00 91.75 103 VAL A CA 1
ATOM 817 C C . VAL A 1 103 ? 14.724 -4.382 -0.679 1.00 91.75 103 VAL A C 1
ATOM 819 O O . VAL A 1 103 ? 14.460 -3.743 0.338 1.00 91.75 103 VAL A O 1
ATOM 822 N N . PRO A 1 104 ? 15.998 -4.626 -1.007 1.00 88.44 104 PRO A N 1
ATOM 823 C CA . PRO A 1 104 ? 17.111 -3.934 -0.360 1.00 88.44 104 PRO A CA 1
ATOM 824 C C . PRO A 1 104 ? 17.068 -2.425 -0.655 1.00 88.44 104 PRO A C 1
ATOM 826 O O . PRO A 1 104 ? 16.720 -2.031 -1.763 1.00 88.44 104 PRO A O 1
ATOM 829 N N . ALA A 1 105 ? 17.443 -1.585 0.317 1.00 77.81 105 ALA A N 1
ATOM 830 C CA . ALA A 1 105 ? 17.544 -0.131 0.115 1.00 77.81 105 ALA A CA 1
ATOM 831 C C . ALA A 1 105 ? 18.683 0.250 -0.849 1.00 77.81 105 ALA A C 1
ATOM 833 O O . ALA A 1 105 ? 18.608 1.256 -1.550 1.00 77.81 105 ALA A O 1
ATOM 834 N N . HIS A 1 106 ? 19.728 -0.576 -0.890 1.00 74.25 106 HIS A N 1
ATOM 835 C CA . HIS A 1 106 ? 20.880 -0.419 -1.762 1.00 74.25 106 HIS A CA 1
ATOM 836 C C . HIS A 1 106 ? 21.152 -1.759 -2.442 1.00 74.25 106 HIS A C 1
ATOM 838 O O . HIS A 1 106 ? 21.134 -2.801 -1.780 1.00 74.25 106 HIS A O 1
ATOM 844 N N . ALA A 1 107 ? 21.374 -1.730 -3.756 1.00 65.00 107 ALA A N 1
ATOM 845 C CA . ALA A 1 107 ? 22.121 -2.799 -4.394 1.00 65.00 107 ALA A CA 1
ATOM 846 C C . ALA A 1 107 ? 23.522 -2.771 -3.774 1.00 65.00 107 ALA A C 1
ATOM 848 O O . ALA A 1 107 ? 24.071 -1.693 -3.549 1.00 65.00 107 ALA A O 1
ATOM 849 N N . ASP A 1 108 ? 24.044 -3.934 -3.406 1.00 54.56 108 ASP A N 1
ATOM 850 C CA . ASP A 1 108 ? 25.434 -4.056 -2.987 1.00 54.56 108 ASP A CA 1
ATOM 851 C C . ASP A 1 108 ? 26.272 -3.751 -4.238 1.00 54.56 108 ASP A C 1
ATOM 853 O O . ASP A 1 108 ? 26.461 -4.619 -5.088 1.00 54.56 108 ASP A O 1
ATOM 857 N N . ASP A 1 109 ? 26.636 -2.480 -4.430 1.00 51.50 109 ASP A N 1
ATOM 858 C CA . ASP A 1 109 ? 27.591 -2.055 -5.451 1.00 51.50 109 ASP A CA 1
ATOM 859 C C . ASP A 1 109 ? 28.968 -2.591 -5.018 1.00 51.50 109 ASP A C 1
ATOM 861 O O . ASP A 1 109 ? 29.734 -1.904 -4.334 1.00 51.50 109 ASP A O 1
ATOM 865 N N . MET A 1 110 ? 29.253 -3.850 -5.370 1.00 38.91 110 MET A N 1
ATOM 866 C CA . MET A 1 110 ? 30.604 -4.425 -5.414 1.00 38.91 110 MET A CA 1
ATOM 867 C C . MET A 1 110 ? 31.070 -4.588 -6.855 1.00 38.91 110 MET A C 1
ATOM 869 O O . MET A 1 110 ? 30.300 -5.141 -7.672 1.00 38.91 110 MET A O 1
#